Protein AF-A0A447IJB9-F1 (afdb_monomer_lite)

pLDDT: mean 86.08, std 17.17, range [41.41, 98.19]

Secondary structure (DSSP, 8-state):
--TTSTTTS-HHHHHHHHTT--HHHHHHHTTS-HHHHHHHHTTS----HHHHHHHHHHTTTSS-THHHHHHHHTT--

InterPro domains:
  IPR001387 Cro/C1-type, helix-turn-helix domain [PF01381] (17-58)
  IPR001387 Cro/C1-type, helix-turn-helix domain [cd00093] (9-57)
  IPR010982 Lambda repressor-like, DNA-binding domain superfamily [G3DSA:1.10.260.40] (10-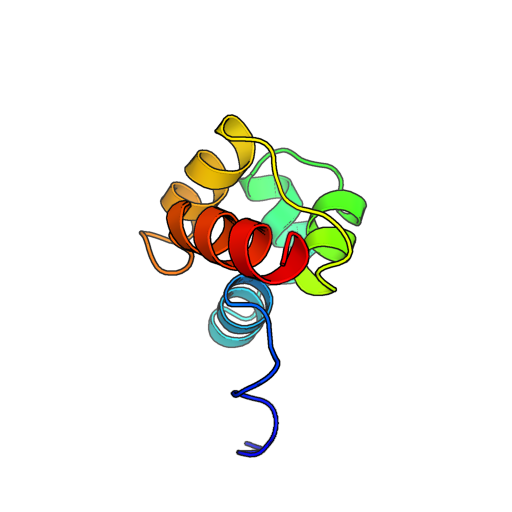75)
  IPR010982 Lambda repressor-like, DNA-binding domain superfamily [SSF47413] (12-60)

Radius of gyration: 12.2 Å; chains: 1; bounding box: 28×23×31 Å

Structure (mmCIF, N/CA/C/O backbone):
data_AF-A0A447IJB9-F1
#
_entry.id   AF-A0A447IJB9-F1
#
loop_
_atom_site.group_PDB
_atom_site.id
_atom_site.type_symbol
_atom_site.label_atom_id
_atom_site.label_alt_id
_atom_site.label_comp_id
_atom_site.label_asym_id
_atom_site.label_entity_id
_atom_site.label_seq_id
_atom_site.pdbx_PDB_ins_code
_atom_site.Cartn_x
_atom_site.Cartn_y
_atom_site.Cartn_z
_atom_site.occupancy
_atom_site.B_iso_or_equiv
_atom_site.auth_seq_id
_atom_site.auth_comp_id
_atom_site.auth_asym_id
_atom_site.auth_atom_id
_atom_site.pdbx_PDB_model_num
ATOM 1 N N . MET A 1 1 ? -16.811 12.062 -9.407 1.00 41.41 1 MET A N 1
ATOM 2 C CA . MET A 1 1 ? -17.161 10.828 -10.145 1.00 41.41 1 MET A CA 1
ATOM 3 C C . MET A 1 1 ? -16.710 11.000 -11.591 1.00 41.41 1 MET A C 1
ATOM 5 O O . MET A 1 1 ? -17.382 11.692 -12.341 1.00 41.41 1 MET A O 1
ATOM 9 N N . HIS A 1 2 ? -15.532 10.483 -11.950 1.00 43.75 2 HIS A N 1
ATOM 10 C CA . HIS A 1 2 ? -14.971 10.568 -13.305 1.00 43.75 2 HIS A CA 1
ATOM 11 C C . HIS A 1 2 ? -14.575 9.145 -13.731 1.00 43.75 2 HIS A C 1
ATOM 13 O O . HIS A 1 2 ? -13.673 8.551 -13.147 1.00 43.75 2 HIS A O 1
ATOM 19 N N . LEU A 1 3 ? -15.317 8.574 -14.683 1.00 47.81 3 LEU A N 1
ATOM 20 C CA . LEU A 1 3 ? -15.292 7.153 -15.064 1.00 47.81 3 LEU A CA 1
ATOM 21 C C . LEU A 1 3 ? -14.186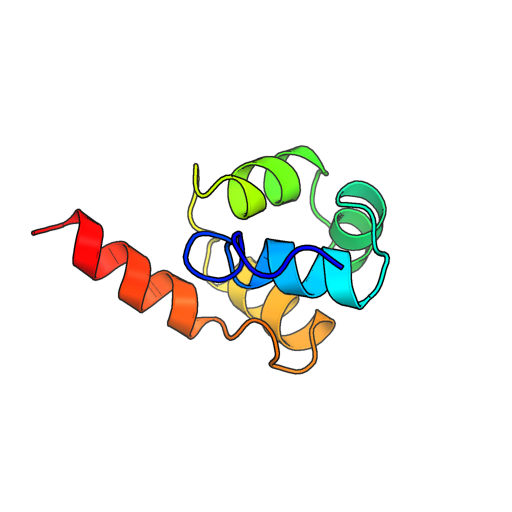 6.780 -16.076 1.00 47.81 3 LEU A C 1
ATOM 23 O O . LEU A 1 3 ? -14.288 5.749 -16.728 1.00 47.81 3 LEU A O 1
ATOM 27 N N . VAL A 1 4 ? -13.117 7.574 -16.215 1.00 44.22 4 VAL A N 1
ATOM 28 C CA . VAL A 1 4 ? -12.105 7.365 -17.279 1.00 44.22 4 VAL A CA 1
ATOM 29 C C . VAL A 1 4 ? -10.680 7.031 -16.809 1.00 44.22 4 VAL A C 1
ATOM 31 O O . VAL A 1 4 ? -9.821 6.798 -17.646 1.00 44.22 4 VAL A O 1
ATOM 34 N N . HIS A 1 5 ? -10.406 6.894 -15.503 1.00 49.09 5 HIS A N 1
ATOM 35 C CA . HIS A 1 5 ? -9.043 6.577 -15.010 1.00 49.09 5 HIS A CA 1
ATOM 36 C C . HIS A 1 5 ? -8.853 5.139 -14.486 1.00 49.09 5 HIS A C 1
ATOM 38 O O . HIS A 1 5 ? -7.739 4.751 -14.143 1.00 49.09 5 HIS A O 1
ATOM 44 N N . TYR A 1 6 ? -9.909 4.319 -14.446 1.00 50.53 6 TYR A N 1
ATOM 45 C CA . TYR A 1 6 ? -9.877 3.015 -13.766 1.00 50.53 6 TYR A CA 1
ATOM 46 C C . TYR A 1 6 ? -8.943 1.981 -14.421 1.00 50.53 6 TYR A C 1
ATOM 48 O O . TYR A 1 6 ? -8.410 1.114 -13.738 1.00 50.53 6 TYR A O 1
ATOM 56 N N . ALA A 1 7 ? -8.718 2.072 -15.735 1.00 45.66 7 ALA A N 1
ATOM 57 C CA . ALA A 1 7 ? -7.958 1.067 -16.483 1.00 45.66 7 ALA A CA 1
ATOM 58 C C . ALA A 1 7 ? -6.426 1.177 -16.331 1.00 45.66 7 ALA A C 1
ATOM 60 O O . ALA A 1 7 ? -5.731 0.209 -16.623 1.00 45.66 7 ALA A O 1
ATOM 61 N N . ALA A 1 8 ? -5.904 2.323 -15.876 1.00 53.66 8 ALA A N 1
ATOM 62 C CA . ALA A 1 8 ? -4.461 2.580 -15.759 1.00 53.66 8 ALA A CA 1
ATOM 63 C C . ALA A 1 8 ? -3.991 2.836 -14.315 1.00 53.66 8 ALA A C 1
ATOM 65 O O . ALA A 1 8 ? -2.815 3.090 -14.081 1.00 53.66 8 ALA A O 1
ATOM 66 N N . MET A 1 9 ? -4.896 2.817 -13.333 1.00 63.06 9 MET A N 1
ATOM 67 C CA . MET A 1 9 ? -4.527 3.015 -11.933 1.00 63.06 9 MET A CA 1
ATOM 68 C C . MET A 1 9 ? -4.058 1.703 -11.305 1.00 63.06 9 MET A C 1
ATOM 70 O O . MET A 1 9 ? -4.768 0.698 -11.368 1.00 63.06 9 MET A O 1
ATOM 74 N N . SER A 1 10 ? -2.912 1.733 -10.615 1.00 83.25 10 SER A N 1
ATOM 75 C CA . SER A 1 10 ? -2.479 0.595 -9.798 1.00 83.25 10 SER A CA 1
ATOM 76 C C . SER A 1 10 ? -3.585 0.197 -8.804 1.00 83.25 10 SER A C 1
ATOM 78 O O . SER A 1 10 ? -4.299 1.057 -8.269 1.00 83.25 10 SER A O 1
ATOM 80 N N . LYS A 1 11 ? -3.719 -1.107 -8.513 1.00 90.44 11 LYS A N 1
ATOM 81 C CA . LYS A 1 11 ? -4.711 -1.617 -7.541 1.00 90.44 11 LYS A CA 1
ATOM 82 C C . LYS A 1 11 ? -4.584 -0.925 -6.178 1.00 90.44 11 LYS A C 1
ATOM 84 O O . LYS A 1 11 ? -5.593 -0.636 -5.538 1.00 90.44 11 LYS A O 1
ATOM 89 N N . LEU A 1 12 ? -3.354 -0.597 -5.776 1.00 92.50 12 LEU A N 1
ATOM 90 C CA . LEU A 1 12 ? -3.072 0.147 -4.552 1.00 92.50 12 LEU A CA 1
ATOM 91 C C . LEU A 1 12 ? -3.606 1.582 -4.615 1.00 92.50 12 LEU A C 1
ATOM 93 O O . LEU A 1 12 ? -4.258 2.031 -3.679 1.00 92.50 12 LEU A O 1
ATOM 97 N N . THR A 1 13 ? -3.395 2.293 -5.724 1.00 94.12 13 THR A N 1
ATOM 98 C CA . THR A 1 13 ? -3.923 3.656 -5.896 1.00 94.12 13 THR A CA 1
ATOM 99 C C . THR A 1 13 ? -5.451 3.664 -5.826 1.00 94.12 13 THR A C 1
ATOM 101 O O . THR A 1 13 ? -6.036 4.546 -5.198 1.00 94.12 13 THR A O 1
ATOM 104 N N . HIS A 1 14 ? -6.102 2.658 -6.417 1.00 93.06 14 HIS A N 1
ATOM 105 C CA . HIS A 1 14 ? -7.553 2.514 -6.329 1.00 93.06 14 HIS A CA 1
ATOM 106 C C . HIS A 1 14 ? -8.024 2.258 -4.889 1.00 93.06 14 HIS A C 1
ATOM 108 O O . HIS A 1 14 ? -8.958 2.918 -4.438 1.00 93.06 14 HIS A O 1
ATOM 114 N N . TYR A 1 15 ? -7.351 1.374 -4.146 1.00 95.12 15 TYR A N 1
ATOM 115 C CA . TYR A 1 15 ? -7.665 1.127 -2.737 1.00 95.12 15 TYR A CA 1
ATOM 116 C C . TYR A 1 15 ? -7.594 2.406 -1.896 1.00 95.12 15 TYR A C 1
ATOM 118 O O . TYR A 1 15 ? -8.543 2.741 -1.191 1.00 95.12 15 TYR A O 1
ATOM 126 N N . LEU A 1 16 ? -6.495 3.159 -2.016 1.00 95.50 16 LEU A N 1
ATOM 127 C CA . LEU A 1 16 ? -6.300 4.391 -1.249 1.00 95.50 16 LEU A CA 1
ATOM 128 C C . LEU A 1 16 ? -7.395 5.421 -1.535 1.00 95.50 16 LEU A C 1
ATOM 130 O O . LEU A 1 16 ? -7.920 6.031 -0.607 1.00 95.50 16 LEU A O 1
ATOM 134 N N . ALA A 1 17 ? -7.774 5.583 -2.805 1.00 94.31 17 ALA A N 1
ATOM 135 C CA . ALA A 1 17 ? -8.848 6.491 -3.193 1.00 94.31 17 ALA A CA 1
ATOM 136 C C . ALA A 1 17 ? -10.218 6.035 -2.663 1.00 94.31 17 ALA A C 1
ATOM 138 O O . ALA A 1 17 ? -10.982 6.862 -2.170 1.00 94.31 17 ALA A O 1
ATOM 139 N N . LYS A 1 18 ? -10.514 4.730 -2.738 1.00 94.06 18 LYS A N 1
ATOM 140 C CA . LYS A 1 18 ? -11.769 4.141 -2.252 1.00 94.06 18 LYS A CA 1
ATOM 141 C C . LYS A 1 18 ? -11.940 4.329 -0.742 1.00 94.06 18 LYS A C 1
ATOM 143 O O . LYS A 1 18 ? -13.022 4.696 -0.298 1.00 94.06 18 LYS A O 1
ATOM 148 N N . GLU A 1 19 ? -10.876 4.110 0.022 1.00 95.25 19 GLU A N 1
ATOM 149 C CA . GLU A 1 19 ? -10.887 4.198 1.488 1.00 95.25 19 GLU A CA 1
ATOM 150 C C . GLU A 1 19 ? -10.590 5.618 2.014 1.00 95.25 19 GLU A C 1
ATOM 152 O O . GLU A 1 19 ? -10.537 5.837 3.223 1.00 95.25 19 GLU A O 1
ATOM 157 N N . GLY A 1 20 ? -10.359 6.597 1.128 1.00 95.88 20 GLY A N 1
ATOM 158 C CA . GLY A 1 20 ? -10.015 7.971 1.514 1.00 95.88 20 GLY A CA 1
ATOM 159 C C . GLY A 1 20 ? -8.676 8.092 2.255 1.00 95.88 20 GLY A C 1
ATOM 160 O O . GLY A 1 20 ? -8.481 9.013 3.050 1.00 95.88 20 GLY A O 1
ATOM 161 N N . LEU A 1 21 ? -7.749 7.159 2.025 1.00 96.06 21 LEU A N 1
ATOM 162 C CA . LEU A 1 21 ? -6.457 7.099 2.702 1.00 96.06 21 LEU A CA 1
ATOM 163 C C . LEU A 1 21 ? -5.394 7.891 1.943 1.00 96.06 21 LEU A C 1
ATOM 165 O O . LEU A 1 21 ? -5.208 7.747 0.736 1.00 96.06 21 LE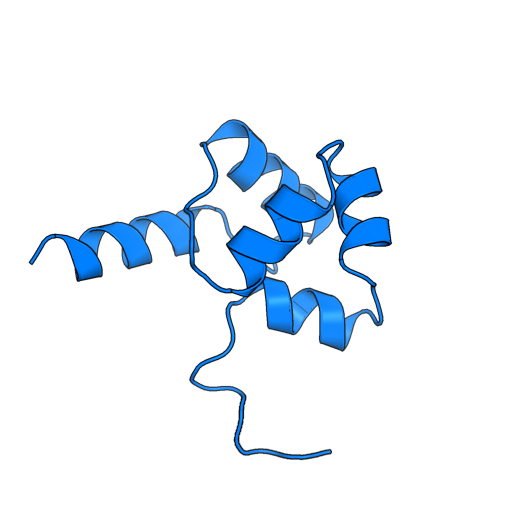U A O 1
ATOM 169 N N . THR A 1 22 ? -4.613 8.683 2.677 1.00 96.50 22 THR A N 1
ATOM 170 C CA . THR A 1 22 ? -3.391 9.277 2.123 1.00 96.50 22 THR A CA 1
ATOM 171 C C . THR A 1 22 ? -2.279 8.229 2.048 1.00 96.50 22 THR A C 1
ATOM 173 O O . THR A 1 22 ? -2.220 7.310 2.867 1.00 96.50 22 THR A O 1
ATOM 176 N N . GLN A 1 23 ? -1.337 8.401 1.114 1.00 96.62 23 GLN A N 1
ATOM 177 C CA . GLN A 1 23 ? -0.158 7.529 1.011 1.00 96.62 23 GLN A CA 1
ATOM 178 C C . GLN A 1 23 ? 0.627 7.469 2.329 1.00 96.62 23 GLN A C 1
ATOM 180 O O . GLN A 1 23 ? 1.033 6.393 2.748 1.00 96.62 23 GLN A O 1
ATOM 185 N N . ARG A 1 24 ? 0.785 8.609 3.020 1.00 97.62 24 ARG A N 1
ATOM 186 C CA . ARG A 1 24 ? 1.464 8.692 4.323 1.00 97.62 24 ARG A CA 1
ATOM 187 C C . ARG A 1 24 ? 0.729 7.911 5.411 1.00 97.62 24 ARG A C 1
ATOM 189 O O . ARG A 1 24 ? 1.374 7.218 6.191 1.00 97.62 24 ARG A O 1
ATOM 196 N N . ALA A 1 25 ? -0.599 8.021 5.468 1.00 97.94 25 ALA A N 1
ATOM 197 C CA . ALA A 1 25 ? -1.398 7.284 6.443 1.00 97.94 25 ALA A CA 1
ATOM 198 C C . ALA A 1 25 ? -1.308 5.772 6.210 1.00 97.94 25 ALA A C 1
ATOM 200 O O . ALA A 1 25 ? -1.166 5.015 7.163 1.00 97.94 25 ALA A O 1
ATOM 201 N N . PHE A 1 26 ? -1.342 5.335 4.950 1.00 98.00 26 PHE A N 1
ATOM 202 C CA . PHE A 1 26 ? -1.193 3.922 4.619 1.00 98.00 26 PHE A CA 1
ATOM 203 C C . PHE A 1 26 ? 0.230 3.407 4.869 1.00 98.00 26 PHE A C 1
ATOM 205 O O . PHE A 1 26 ? 0.394 2.329 5.427 1.00 98.00 26 PHE A O 1
ATOM 212 N N . ALA A 1 27 ? 1.256 4.202 4.548 1.00 97.94 27 ALA A N 1
ATOM 213 C CA . ALA A 1 27 ? 2.654 3.863 4.811 1.00 97.94 27 ALA A CA 1
ATOM 214 C C . ALA A 1 27 ? 2.910 3.570 6.295 1.00 97.94 27 ALA A C 1
ATOM 216 O O . ALA A 1 27 ? 3.601 2.610 6.620 1.00 97.94 27 ALA A O 1
ATOM 217 N N . ALA A 1 28 ? 2.285 4.340 7.192 1.00 98.19 28 ALA A N 1
ATOM 218 C CA . ALA A 1 28 ? 2.353 4.089 8.628 1.00 98.19 28 ALA A CA 1
ATOM 219 C C . ALA A 1 28 ? 1.718 2.746 9.036 1.00 98.19 28 ALA A C 1
ATOM 221 O O . ALA A 1 28 ? 2.227 2.098 9.944 1.00 98.19 28 ALA A O 1
ATOM 222 N N . ARG A 1 29 ? 0.644 2.305 8.363 1.00 97.75 29 ARG A N 1
ATOM 223 C CA . ARG A 1 29 ? -0.019 1.019 8.653 1.00 97.75 29 ARG A CA 1
ATOM 224 C C . ARG A 1 29 ? 0.844 -0.179 8.267 1.00 97.75 29 ARG A C 1
ATOM 226 O O . ARG A 1 29 ? 0.959 -1.115 9.043 1.00 97.75 29 ARG A O 1
ATOM 233 N N . VAL A 1 30 ? 1.516 -0.107 7.118 1.00 97.00 30 VAL A N 1
ATOM 234 C CA . VAL A 1 30 ? 2.448 -1.157 6.662 1.00 97.00 30 VAL A CA 1
ATOM 235 C C . VAL A 1 30 ? 3.899 -0.918 7.107 1.00 97.00 30 VAL A C 1
ATOM 237 O O . VAL A 1 30 ? 4.803 -1.603 6.645 1.00 97.00 30 VAL A O 1
ATOM 240 N N . SER A 1 31 ? 4.140 0.049 8.000 1.00 97.12 31 SER A N 1
ATOM 241 C CA . SER A 1 31 ? 5.456 0.351 8.585 1.00 97.12 31 SER A CA 1
ATOM 242 C C . SER A 1 31 ? 6.580 0.610 7.563 1.00 97.12 31 SER A C 1
ATOM 244 O O . SER A 1 31 ? 7.701 0.125 7.714 1.00 97.12 31 SER A O 1
ATOM 246 N N . VAL A 1 32 ? 6.303 1.414 6.531 1.00 97.69 32 VAL A N 1
ATOM 247 C CA . VAL A 1 32 ? 7.299 1.860 5.536 1.00 97.69 32 VAL A CA 1
ATOM 248 C C . VAL A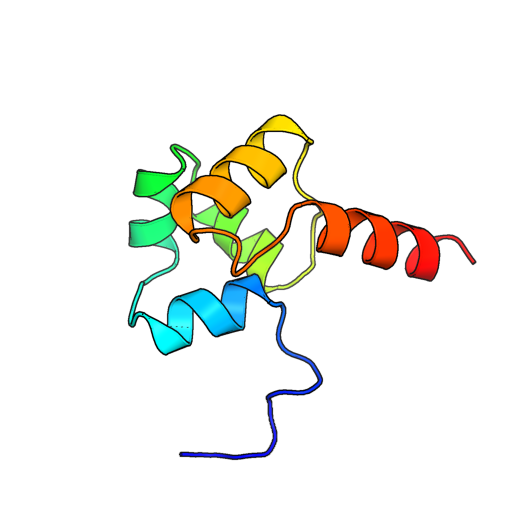 1 32 ? 7.359 3.381 5.432 1.00 97.69 32 VAL A C 1
ATOM 250 O O . VAL A 1 32 ? 6.457 4.096 5.866 1.00 97.69 32 VAL A O 1
ATOM 253 N N . ASP A 1 33 ? 8.416 3.889 4.800 1.00 98.12 33 ASP A N 1
ATOM 254 C CA . ASP A 1 33 ? 8.494 5.305 4.456 1.00 98.12 33 ASP A CA 1
ATOM 255 C C . ASP A 1 33 ? 7.431 5.681 3.395 1.00 98.12 33 ASP A C 1
ATOM 257 O O . ASP A 1 33 ? 7.225 4.924 2.438 1.00 98.12 33 ASP A O 1
ATOM 261 N N . PRO A 1 34 ? 6.764 6.850 3.493 1.00 97.12 34 PRO A N 1
ATOM 262 C CA . PRO A 1 34 ? 5.777 7.291 2.505 1.00 97.12 34 PRO A CA 1
ATOM 263 C C . PRO A 1 34 ? 6.282 7.318 1.055 1.00 97.12 34 PRO A C 1
ATOM 265 O O . PRO A 1 34 ? 5.481 7.124 0.137 1.00 97.12 34 PRO A O 1
ATOM 268 N N . SER A 1 35 ? 7.587 7.511 0.824 1.00 97.50 35 SER A N 1
ATOM 269 C CA . SER A 1 35 ? 8.184 7.445 -0.517 1.00 97.50 35 SER A CA 1
ATOM 270 C C . SER A 1 35 ? 8.042 6.064 -1.158 1.00 97.50 35 SER A C 1
ATOM 272 O O . SER A 1 35 ? 7.882 5.981 -2.375 1.00 97.50 35 SER A O 1
ATOM 274 N N . ILE A 1 36 ? 8.014 4.988 -0.365 1.00 97.19 36 ILE A N 1
ATOM 275 C CA . ILE A 1 36 ? 7.792 3.625 -0.859 1.00 97.19 36 ILE A CA 1
ATOM 276 C C . ILE A 1 36 ? 6.375 3.498 -1.414 1.00 97.19 36 ILE A C 1
ATOM 278 O O . ILE A 1 36 ? 6.201 3.077 -2.555 1.00 97.19 36 ILE A O 1
ATOM 282 N N . ILE A 1 37 ? 5.361 3.932 -0.657 1.00 96.69 37 ILE A N 1
ATOM 283 C CA . ILE A 1 37 ? 3.968 3.914 -1.129 1.00 96.69 37 ILE A CA 1
ATOM 284 C C . ILE A 1 37 ? 3.796 4.823 -2.349 1.00 96.69 37 ILE A C 1
ATOM 286 O O . ILE A 1 37 ? 3.143 4.427 -3.312 1.00 96.69 37 ILE A O 1
ATOM 290 N N . SER A 1 38 ? 4.432 5.997 -2.361 1.00 95.62 38 SER A N 1
ATOM 291 C CA . SER A 1 38 ? 4.431 6.892 -3.524 1.00 95.62 38 SER A CA 1
ATOM 292 C C . SER A 1 38 ? 4.950 6.191 -4.782 1.00 95.62 38 SER A C 1
ATOM 294 O O . SER A 1 38 ? 4.232 6.109 -5.781 1.00 95.62 38 SER A O 1
ATOM 296 N N . ARG A 1 39 ? 6.141 5.583 -4.719 1.00 94.94 39 ARG A N 1
ATOM 297 C CA . ARG A 1 39 ? 6.732 4.844 -5.846 1.00 94.94 39 ARG A CA 1
ATOM 298 C C . ARG A 1 39 ? 5.879 3.652 -6.280 1.00 94.94 39 ARG A C 1
ATOM 300 O O . ARG A 1 39 ? 5.744 3.420 -7.477 1.00 94.94 39 ARG A O 1
ATOM 307 N N . LEU A 1 40 ? 5.268 2.930 -5.337 1.00 94.19 40 LEU A N 1
ATOM 308 C CA . LEU A 1 40 ? 4.352 1.823 -5.635 1.00 94.19 40 LEU A CA 1
ATOM 309 C C . LEU A 1 40 ? 3.087 2.298 -6.360 1.00 94.19 40 LEU A C 1
ATOM 311 O O . LEU A 1 40 ? 2.697 1.704 -7.360 1.00 94.19 40 LEU A O 1
ATOM 315 N N . THR A 1 41 ? 2.462 3.386 -5.899 1.00 93.12 41 THR A N 1
ATOM 316 C CA . THR A 1 41 ? 1.252 3.943 -6.538 1.00 93.12 41 THR A CA 1
ATOM 317 C C . THR A 1 41 ? 1.510 4.530 -7.925 1.00 93.12 41 THR A C 1
ATOM 319 O O . THR A 1 41 ? 0.581 4.623 -8.726 1.00 93.12 41 THR A O 1
ATOM 322 N N . ARG A 1 42 ? 2.764 4.909 -8.200 1.00 91.19 42 ARG A N 1
ATOM 323 C CA . ARG A 1 42 ? 3.264 5.376 -9.502 1.00 91.19 42 ARG A CA 1
ATOM 324 C C . ARG A 1 42 ? 3.865 4.253 -10.354 1.00 91.19 42 ARG A C 1
ATOM 326 O O . ARG A 1 42 ? 4.396 4.537 -11.418 1.00 91.19 42 ARG A O 1
ATOM 333 N N . GLU A 1 43 ? 3.810 3.009 -9.875 1.00 89.06 43 GLU A N 1
ATOM 334 C CA . GLU A 1 43 ? 4.328 1.813 -10.555 1.00 89.06 43 GLU A CA 1
ATOM 335 C C . GLU A 1 43 ? 5.837 1.869 -10.894 1.00 89.06 43 GLU A C 1
ATOM 337 O O . GLU A 1 43 ? 6.336 1.103 -11.713 1.00 89.06 43 GLU A O 1
ATOM 342 N N . GLU A 1 44 ? 6.601 2.729 -10.212 1.00 89.75 44 GLU A N 1
ATOM 343 C CA . GLU A 1 44 ? 8.053 2.910 -10.405 1.00 89.75 44 GLU A CA 1
ATOM 344 C C . GLU A 1 44 ? 8.896 1.857 -9.677 1.00 89.75 44 GLU A C 1
ATOM 346 O O . GLU A 1 44 ? 10.124 1.819 -9.795 1.00 89.75 44 GLU A O 1
ATOM 351 N N . MET A 1 45 ? 8.260 1.038 -8.844 1.00 90.75 45 MET A N 1
ATOM 352 C CA . MET A 1 45 ? 8.906 -0.081 -8.180 1.00 90.75 45 MET A CA 1
ATOM 353 C C . MET A 1 45 ? 7.923 -1.216 -7.930 1.00 90.75 45 MET A C 1
ATOM 355 O O . MET A 1 45 ? 6.709 -1.040 -7.937 1.00 90.75 45 MET A O 1
ATOM 359 N N . THR A 1 46 ? 8.479 -2.396 -7.678 1.00 91.62 46 THR A N 1
ATOM 360 C CA . THR A 1 46 ? 7.742 -3.578 -7.229 1.00 91.62 46 THR A CA 1
ATOM 361 C C . THR A 1 46 ? 8.130 -3.848 -5.771 1.00 91.62 46 THR A C 1
ATOM 363 O O . THR A 1 46 ? 9.318 -3.741 -5.452 1.00 91.62 46 THR A O 1
ATOM 366 N N . PRO A 1 47 ? 7.177 -4.133 -4.866 1.00 94.12 47 PRO A N 1
ATOM 367 C CA . PRO A 1 47 ? 7.512 -4.418 -3.479 1.00 94.12 47 PRO A CA 1
ATOM 368 C C . PRO A 1 47 ? 8.216 -5.777 -3.379 1.00 94.12 47 PRO A C 1
ATOM 370 O O . PRO A 1 47 ? 7.985 -6.673 -4.191 1.00 94.12 47 PRO A O 1
ATOM 373 N N . GLY A 1 48 ? 9.063 -5.945 -2.362 1.00 94.44 48 GLY A N 1
ATOM 374 C CA . GLY A 1 48 ? 9.526 -7.278 -1.972 1.00 94.44 48 GLY A CA 1
ATOM 375 C C . GLY A 1 48 ? 8.373 -8.121 -1.413 1.00 94.44 48 GLY A C 1
ATOM 376 O O . GLY A 1 48 ? 7.335 -7.577 -1.036 1.00 94.44 48 GLY A O 1
ATOM 377 N N . LEU A 1 49 ? 8.569 -9.441 -1.316 1.00 94.50 49 LEU A N 1
ATOM 378 C CA . LEU A 1 49 ? 7.526 -10.384 -0.884 1.00 94.50 49 LEU A CA 1
ATOM 379 C C . LEU A 1 49 ? 6.884 -9.997 0.456 1.00 94.50 49 LEU A C 1
ATOM 381 O O . LEU A 1 49 ? 5.663 -9.982 0.552 1.00 94.50 49 LEU A O 1
ATOM 385 N N . GLN A 1 50 ? 7.695 -9.643 1.458 1.00 96.06 50 GLN A N 1
ATOM 386 C CA . GLN A 1 50 ? 7.195 -9.260 2.781 1.00 96.06 50 GLN A CA 1
ATOM 387 C C . GLN A 1 50 ? 6.220 -8.078 2.692 1.00 96.06 50 GLN A C 1
ATOM 389 O O . GLN A 1 50 ? 5.072 -8.193 3.103 1.00 96.06 50 GLN A O 1
ATOM 394 N N . LEU A 1 51 ? 6.640 -6.987 2.045 1.00 96.81 51 LEU A N 1
ATOM 395 C CA . LEU A 1 51 ? 5.805 -5.798 1.878 1.00 96.81 51 LEU A CA 1
ATOM 396 C C . LEU A 1 51 ? 4.554 -6.080 1.031 1.00 96.81 51 LEU A C 1
ATOM 398 O O . LEU A 1 51 ? 3.494 -5.528 1.303 1.00 96.81 51 LEU A O 1
ATOM 402 N N . ALA A 1 52 ? 4.653 -6.941 0.015 1.00 96.56 52 ALA A N 1
ATOM 403 C CA . ALA A 1 52 ? 3.496 -7.342 -0.781 1.00 96.56 52 ALA A CA 1
ATOM 404 C C . ALA A 1 52 ? 2.435 -8.055 0.078 1.00 96.56 52 ALA A C 1
ATOM 406 O O . ALA A 1 52 ? 1.249 -7.749 -0.037 1.00 96.56 52 ALA A O 1
ATOM 407 N N . VAL A 1 53 ? 2.864 -8.961 0.964 1.00 97.00 53 VAL A N 1
ATOM 408 C CA . VAL A 1 53 ? 1.985 -9.674 1.906 1.00 97.00 53 VAL A CA 1
ATOM 409 C C . VAL A 1 53 ? 1.416 -8.731 2.968 1.00 97.00 53 VAL A C 1
ATOM 411 O O . VAL A 1 53 ? 0.232 -8.827 3.292 1.00 97.00 53 VAL A O 1
ATOM 414 N N . ASP A 1 54 ? 2.217 -7.796 3.481 1.00 97.75 54 ASP A N 1
ATOM 415 C CA . ASP A 1 54 ? 1.756 -6.805 4.461 1.00 97.75 54 ASP A CA 1
ATOM 416 C C . ASP A 1 54 ? 0.673 -5.900 3.860 1.00 97.75 54 ASP A C 1
ATOM 418 O O . ASP A 1 54 ? -0.365 -5.668 4.479 1.00 97.75 54 ASP A O 1
ATOM 422 N N . ILE A 1 55 ? 0.857 -5.459 2.610 1.00 97.56 55 ILE A N 1
ATOM 423 C CA . ILE A 1 55 ? -0.158 -4.693 1.879 1.00 97.56 55 ILE A CA 1
ATOM 424 C C . ILE A 1 55 ? -1.418 -5.536 1.648 1.00 97.56 55 ILE A C 1
ATOM 426 O O . ILE A 1 55 ? -2.524 -5.037 1.846 1.00 97.56 55 ILE A O 1
ATOM 430 N N . GLU A 1 56 ? -1.298 -6.802 1.251 1.00 97.69 56 GLU A N 1
ATOM 431 C CA . GLU A 1 56 ? -2.466 -7.671 1.062 1.00 97.69 56 GLU A CA 1
ATOM 432 C C . GLU A 1 56 ? -3.283 -7.808 2.354 1.00 97.69 56 GLU A C 1
ATOM 434 O O . GLU A 1 56 ? -4.507 -7.663 2.333 1.00 97.69 56 GLU A O 1
ATOM 439 N N . ARG A 1 57 ? -2.608 -8.007 3.490 1.00 97.88 57 ARG A N 1
ATOM 440 C CA . ARG A 1 57 ? -3.242 -8.095 4.810 1.00 97.88 57 ARG A CA 1
ATOM 441 C C . ARG A 1 57 ? -3.931 -6.794 5.210 1.00 97.88 57 ARG A C 1
ATOM 443 O O . ARG A 1 57 ? -5.116 -6.819 5.527 1.00 97.88 57 ARG A O 1
ATOM 450 N N . GLU A 1 58 ? -3.233 -5.663 5.125 1.00 98.00 58 GLU A N 1
ATOM 451 C CA . GLU A 1 58 ? -3.790 -4.343 5.466 1.00 98.00 58 GLU A CA 1
ATOM 452 C C . GLU A 1 58 ? -4.941 -3.914 4.545 1.00 98.00 58 GLU A C 1
ATOM 454 O O . GLU A 1 58 ? -5.764 -3.070 4.904 1.00 98.00 58 GLU A O 1
ATOM 459 N N . THR A 1 59 ? -5.011 -4.489 3.344 1.00 97.00 59 THR A N 1
ATOM 460 C CA . THR A 1 59 ? -6.071 -4.221 2.365 1.00 97.00 59 THR A CA 1
ATOM 461 C C . THR A 1 59 ? -7.160 -5.293 2.349 1.00 97.00 59 THR A C 1
ATOM 463 O O . THR A 1 59 ? -8.057 -5.231 1.507 1.00 97.00 59 THR A O 1
ATOM 466 N N . ASN A 1 60 ? -7.104 -6.272 3.261 1.00 96.94 60 ASN A N 1
ATOM 467 C CA . ASN A 1 60 ? -8.009 -7.424 3.313 1.00 96.94 60 ASN A CA 1
ATOM 468 C C . ASN A 1 60 ? -8.174 -8.113 1.943 1.00 96.94 60 ASN A C 1
ATOM 470 O O . ASN A 1 60 ? -9.285 -8.422 1.512 1.00 96.94 60 ASN A O 1
ATOM 474 N N . GLY A 1 61 ? -7.066 -8.305 1.225 1.00 95.88 61 GLY A N 1
ATOM 475 C CA . GLY A 1 61 ? -7.043 -8.969 -0.079 1.00 95.88 61 GLY A CA 1
ATOM 476 C C . GLY A 1 61 ? -7.440 -8.090 -1.270 1.00 95.88 61 GLY A C 1
ATOM 477 O O . GLY A 1 61 ? -7.400 -8.563 -2.405 1.00 95.88 61 GLY A O 1
ATOM 478 N N . PHE A 1 62 ? -7.792 -6.814 -1.068 1.00 95.25 62 PHE A N 1
ATOM 479 C CA . PHE A 1 62 ? -8.124 -5.916 -2.182 1.00 95.25 62 PHE A CA 1
ATOM 480 C C . PHE A 1 62 ? -6.926 -5.689 -3.116 1.00 95.25 62 PHE A C 1
ATOM 482 O O . PHE A 1 62 ? -7.085 -5.579 -4.336 1.00 95.25 62 PHE A O 1
ATOM 489 N N . VAL A 1 63 ? -5.718 -5.642 -2.550 1.00 95.25 63 VAL A N 1
ATOM 490 C CA . VAL A 1 63 ? -4.464 -5.581 -3.302 1.00 95.25 63 VAL A CA 1
ATOM 491 C C . VAL A 1 63 ? -3.711 -6.902 -3.094 1.00 95.25 63 VAL A C 1
ATOM 493 O O . VAL A 1 63 ? -2.891 -6.993 -2.184 1.00 95.25 63 VAL A O 1
ATOM 496 N N . PRO A 1 64 ? -3.984 -7.942 -3.904 1.00 95.00 64 PRO A N 1
ATOM 497 C CA . PRO A 1 64 ? -3.344 -9.242 -3.726 1.00 95.00 64 PRO A CA 1
ATOM 498 C C . PRO A 1 64 ? -1.868 -9.189 -4.132 1.00 95.00 64 PRO A C 1
ATOM 500 O O . PRO A 1 64 ? -1.528 -8.587 -5.161 1.00 95.00 64 PRO A O 1
ATOM 503 N N . ALA A 1 65 ? -0.998 -9.882 -3.390 1.00 93.69 65 ALA A N 1
ATOM 504 C CA . ALA A 1 65 ? 0.441 -9.926 -3.654 1.00 93.69 65 ALA A CA 1
ATOM 505 C C . ALA A 1 65 ? 0.771 -10.443 -5.068 1.00 93.69 65 ALA A C 1
ATOM 507 O O . ALA A 1 65 ? 1.702 -9.966 -5.721 1.00 93.69 65 ALA A O 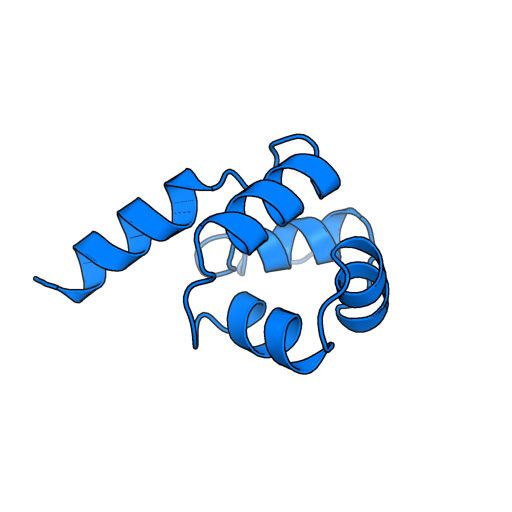1
ATOM 508 N N . SER A 1 66 ? -0.048 -11.358 -5.593 1.00 92.12 66 SER A N 1
ATOM 509 C CA . SER A 1 66 ? 0.073 -11.901 -6.953 1.00 92.12 66 SER A CA 1
ATOM 510 C C . SER A 1 66 ? -0.021 -10.842 -8.058 1.00 92.12 66 SER A C 1
ATOM 512 O O . SER A 1 66 ? 0.561 -11.022 -9.129 1.00 92.12 66 SER A O 1
ATOM 514 N N . SER A 1 67 ? -0.674 -9.701 -7.800 1.00 89.69 67 SER A N 1
ATOM 515 C CA . SER A 1 67 ? -0.826 -8.632 -8.797 1.00 89.69 67 SER A CA 1
ATOM 516 C C . SER A 1 67 ? 0.500 -8.010 -9.244 1.00 89.69 67 SER A C 1
ATOM 518 O O . SER A 1 67 ? 0.603 -7.513 -10.366 1.00 89.69 67 SER A O 1
ATOM 520 N N . TRP A 1 68 ? 1.537 -8.087 -8.409 1.00 88.06 68 TRP A N 1
ATOM 521 C CA . TRP A 1 68 ? 2.876 -7.608 -8.746 1.00 88.06 68 TRP A CA 1
ATOM 522 C C . TRP A 1 68 ? 3.723 -8.639 -9.501 1.00 88.06 68 TRP A C 1
ATOM 524 O O . TRP A 1 68 ? 4.632 -8.255 -10.239 1.00 88.06 68 TRP A O 1
ATOM 534 N N . VAL A 1 69 ? 3.405 -9.931 -9.377 1.00 81.12 69 VAL A N 1
ATOM 535 C CA . VAL A 1 69 ? 4.077 -11.013 -10.117 1.00 81.12 69 VAL A CA 1
ATOM 536 C C . VAL A 1 69 ? 3.678 -10.963 -11.591 1.00 81.12 69 VAL A C 1
ATOM 538 O O . VAL A 1 69 ? 4.540 -10.947 -12.470 1.00 81.12 69 VAL A O 1
ATOM 541 N N . GLU A 1 70 ? 2.378 -10.832 -11.866 1.00 70.31 70 GLU A N 1
ATOM 542 C CA . GLU A 1 70 ? 1.855 -10.662 -13.228 1.00 70.31 70 GLU A CA 1
ATOM 543 C C . GLU A 1 70 ? 2.439 -9.417 -13.913 1.00 70.31 70 GLU A C 1
ATOM 545 O O . GLU A 1 70 ? 2.805 -9.456 -15.089 1.00 70.31 70 GLU A O 1
ATOM 550 N N . ALA A 1 71 ? 2.577 -8.313 -13.170 1.00 65.75 71 ALA A N 1
ATOM 551 C CA . ALA A 1 71 ? 3.157 -7.075 -13.683 1.00 65.75 71 ALA A CA 1
ATOM 552 C C . ALA A 1 71 ? 4.651 -7.210 -14.022 1.00 65.75 71 ALA A C 1
ATOM 554 O O . ALA A 1 71 ? 5.120 -6.575 -14.965 1.00 65.75 71 ALA A O 1
ATOM 555 N N . SER A 1 72 ? 5.402 -8.026 -13.274 1.00 65.44 72 SER A N 1
ATOM 556 C CA . SER A 1 72 ? 6.817 -8.288 -13.559 1.00 65.44 72 SER A CA 1
ATOM 557 C C . SER A 1 72 ? 7.001 -9.094 -14.844 1.00 65.44 72 SER A C 1
ATOM 559 O O . SER A 1 72 ? 7.897 -8.790 -15.626 1.00 65.44 72 SER A O 1
ATOM 561 N N . LEU A 1 73 ? 6.143 -10.089 -15.090 1.00 64.31 73 LEU A N 1
ATOM 562 C CA . LEU A 1 73 ? 6.211 -10.921 -16.297 1.00 64.31 73 LEU A CA 1
ATOM 563 C C . LEU A 1 73 ? 5.948 -10.110 -17.573 1.00 64.31 73 LEU A C 1
ATOM 565 O O . LEU A 1 73 ? 6.635 -10.305 -18.569 1.00 64.31 73 LEU A O 1
ATOM 569 N N . LYS A 1 74 ? 5.022 -9.143 -17.528 1.00 61.78 74 LYS A N 1
ATOM 570 C CA . LYS A 1 74 ? 4.727 -8.254 -18.667 1.00 61.78 74 LYS A CA 1
ATOM 571 C C . LYS A 1 74 ? 5.867 -7.303 -19.047 1.00 61.78 74 LYS A C 1
ATOM 573 O O . LYS A 1 74 ? 5.843 -6.771 -20.144 1.00 61.78 74 LYS A O 1
ATOM 578 N N . ARG A 1 75 ? 6.816 -7.040 -18.141 1.00 60.31 75 ARG A N 1
ATOM 579 C CA . ARG A 1 75 ? 7.954 -6.129 -18.372 1.00 60.31 75 ARG A CA 1
ATOM 580 C C . ARG A 1 75 ? 9.210 -6.841 -18.881 1.00 60.31 75 ARG A C 1
ATOM 582 O O . ARG A 1 75 ? 10.147 -6.171 -19.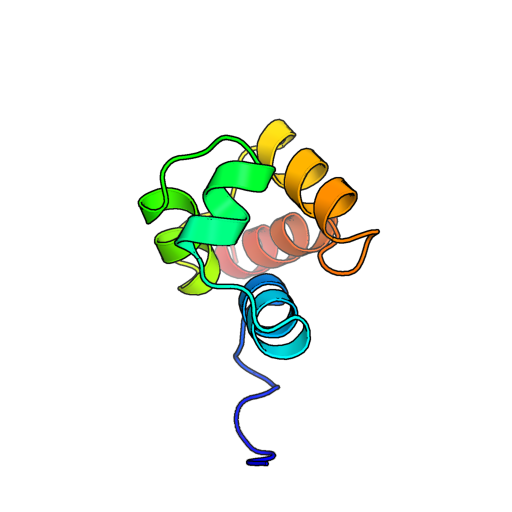296 1.00 60.31 75 ARG A O 1
ATOM 589 N N . ALA A 1 76 ? 9.252 -8.168 -18.772 1.00 63.97 76 ALA A N 1
ATOM 590 C CA . ALA A 1 76 ? 10.409 -8.983 -19.131 1.00 63.97 76 ALA A CA 1
ATOM 591 C C . ALA A 1 76 ? 10.335 -9.573 -20.553 1.00 63.97 76 ALA A C 1
ATOM 593 O O . ALA A 1 76 ? 11.316 -10.164 -21.000 1.00 63.97 76 ALA A O 1
ATOM 594 N N . GLY A 1 77 ? 9.192 -9.442 -21.233 1.00 50.28 77 GLY A N 1
ATOM 595 C CA . GLY A 1 77 ? 9.001 -9.788 -22.646 1.00 50.28 77 GLY A CA 1
ATOM 596 C C . GLY A 1 77 ? 8.814 -8.540 -23.489 1.00 50.28 77 GLY A C 1
ATOM 597 O O . GLY A 1 77 ? 9.189 -8.601 -24.677 1.00 50.28 77 GLY A O 1
#

Organism: NCBI:txid2491866

Foldseek 3Di:
DDPPCVVPWQLLLVLCVVVVHDLCRVCVQLVHDSVVSVCVRVVVDQDDPSSLVSVCVVSVNSRHSCVSVVVVVVVVD

Sequence (77 aa):
MHLVHYAAMSKLTHYLAKEGLTQRAFAARVSVDPSIISRLTREEMTPGLQLAVDIERETNGFVPASSWVEASLKRAG